Protein AF-A0A7V9I7J1-F1 (afdb_monomer)

Mean predicted aligned error: 5.91 Å

Foldseek 3Di:
DDDDQDALQAAPHADAEEFEAADPVCVVDDGRVRSRVVVVVVCVSSHHHYDPPRYFYYHDYPPDPPGVRVVVD

Secondary structure (DSSP, 8-state):
--------TTTT-EEEEEEEPPPTT-TTSPPHHHHHHHHHHHHHHHT-EEEEEEEEEE-S-TT----HHHHH-

Solvent-accessible surface area (backbone atoms only — not comparable to full-atom values): 4461 Å² total; per-residue (Å²): 132,82,80,84,77,73,73,58,79,25,61,96,40,75,44,72,46,75,31,52,36,57,48,86,92,42,76,88,54,70,48,30,68,59,47,46,51,51,51,51,54,52,33,52,66,26,38,31,43,71,55,93,88,33,70,32,56,33,76,56,54,91,89,52,84,75,40,68,24,71,71,73,105

pLDDT: mean 87.22, std 10.62, range [52.41, 97.5]

Structure (mmCIF, N/CA/C/O backbone):
data_AF-A0A7V9I7J1-F1
#
_entry.id   AF-A0A7V9I7J1-F1
#
loop_
_atom_site.group_PDB
_atom_site.id
_atom_site.type_symbol
_atom_site.label_atom_id
_atom_site.label_alt_id
_atom_site.label_comp_id
_atom_site.label_asym_id
_atom_site.label_entity_id
_atom_site.label_seq_id
_atom_site.pdbx_PDB_ins_code
_atom_site.Cartn_x
_atom_site.Cartn_y
_atom_site.Cartn_z
_atom_site.occupancy
_atom_site.B_iso_or_equiv
_atom_site.auth_seq_id
_atom_site.auth_comp_id
_atom_site.auth_asym_id
_atom_site.auth_atom_id
_atom_site.pdbx_PDB_model_num
ATOM 1 N N . MET A 1 1 ? 14.657 10.457 27.528 1.00 60.00 1 MET A N 1
ATOM 2 C CA . MET A 1 1 ? 13.880 10.905 26.357 1.00 60.00 1 MET A CA 1
ATOM 3 C C . MET A 1 1 ? 12.760 9.892 26.209 1.00 60.00 1 MET A C 1
ATOM 5 O O . MET A 1 1 ? 13.063 8.739 25.930 1.00 60.00 1 MET A O 1
ATOM 9 N N . GLU A 1 2 ? 11.525 10.239 26.573 1.00 52.41 2 GLU A N 1
ATOM 10 C CA . GLU A 1 2 ? 10.408 9.304 26.391 1.00 52.41 2 GLU A CA 1
ATOM 11 C C . GLU A 1 2 ? 10.083 9.188 24.894 1.00 52.41 2 GLU A C 1
ATOM 13 O O . GLU A 1 2 ? 10.131 10.201 24.191 1.00 52.41 2 GLU A O 1
ATOM 18 N N . PRO A 1 3 ? 9.796 7.982 24.378 1.00 66.94 3 PRO A N 1
ATOM 19 C CA . PRO A 1 3 ? 9.433 7.817 22.979 1.00 66.94 3 PRO A CA 1
ATOM 20 C C . PRO A 1 3 ? 8.093 8.509 22.705 1.00 66.94 3 PRO A C 1
ATOM 22 O O . PRO A 1 3 ? 7.117 8.309 23.432 1.00 66.94 3 PRO A O 1
ATOM 25 N N . VAL A 1 4 ? 8.039 9.310 21.637 1.00 76.25 4 VAL A N 1
ATOM 26 C CA . VAL A 1 4 ? 6.789 9.891 21.133 1.00 76.25 4 VAL A CA 1
ATOM 27 C C . VAL A 1 4 ? 5.860 8.739 20.757 1.00 76.25 4 VAL A C 1
ATOM 29 O O . VAL A 1 4 ? 6.152 7.971 19.843 1.00 76.25 4 VAL A O 1
ATOM 32 N N . ARG A 1 5 ? 4.745 8.589 21.479 1.00 72.44 5 ARG A N 1
ATOM 33 C CA . ARG A 1 5 ? 3.730 7.588 21.140 1.00 72.44 5 ARG A CA 1
ATOM 34 C C . ARG A 1 5 ? 2.915 8.093 19.958 1.00 72.44 5 ARG A C 1
ATOM 36 O O . ARG A 1 5 ? 2.204 9.087 20.077 1.00 72.44 5 ARG A O 1
ATOM 43 N N . VAL A 1 6 ? 3.013 7.396 18.832 1.00 77.62 6 VAL A N 1
ATOM 44 C CA . VAL A 1 6 ? 2.180 7.654 17.656 1.00 77.62 6 VAL A CA 1
ATOM 45 C C . VAL A 1 6 ? 0.722 7.300 17.998 1.00 77.62 6 VAL A C 1
ATOM 47 O O . VAL A 1 6 ? 0.469 6.198 18.495 1.00 77.62 6 VAL A O 1
ATOM 50 N N . PRO A 1 7 ? -0.252 8.206 17.789 1.00 88.25 7 PRO A N 1
ATOM 51 C CA . PRO A 1 7 ? -1.664 7.893 17.984 1.00 88.25 7 PRO A CA 1
ATOM 52 C C . PRO A 1 7 ? -2.122 6.743 17.075 1.00 88.25 7 PRO A C 1
ATOM 54 O O . PRO A 1 7 ? -1.844 6.735 15.877 1.00 88.25 7 PRO A O 1
ATOM 57 N N . ARG A 1 8 ? -2.870 5.784 17.634 1.00 93.69 8 ARG A N 1
ATOM 58 C CA . ARG A 1 8 ? -3.391 4.618 16.899 1.00 93.69 8 ARG A CA 1
ATOM 59 C C . ARG A 1 8 ? -4.698 4.949 16.177 1.00 93.69 8 ARG A C 1
ATOM 61 O O . ARG A 1 8 ? -5.779 4.579 16.626 1.00 93.69 8 ARG A O 1
ATOM 68 N N . VAL A 1 9 ? -4.592 5.689 15.080 1.00 95.81 9 VAL A N 1
ATOM 69 C CA . VAL A 1 9 ? -5.745 6.201 14.315 1.00 95.81 9 VAL A CA 1
ATOM 70 C C . VAL A 1 9 ? -6.478 5.141 13.484 1.00 95.81 9 VAL A C 1
ATOM 72 O O . VAL A 1 9 ? -7.580 5.397 13.013 1.00 95.81 9 VAL A O 1
ATOM 75 N N . GLY A 1 10 ? -5.891 3.957 13.299 1.00 95.31 10 GLY A N 1
ATOM 76 C CA . GLY A 1 10 ? -6.448 2.885 12.471 1.00 95.31 10 GLY A CA 1
ATOM 77 C C . GLY A 1 10 ? -7.338 1.884 13.203 1.00 95.31 10 GLY A C 1
ATOM 78 O O . GLY A 1 10 ? -7.875 0.979 12.570 1.00 95.31 10 GLY A O 1
AT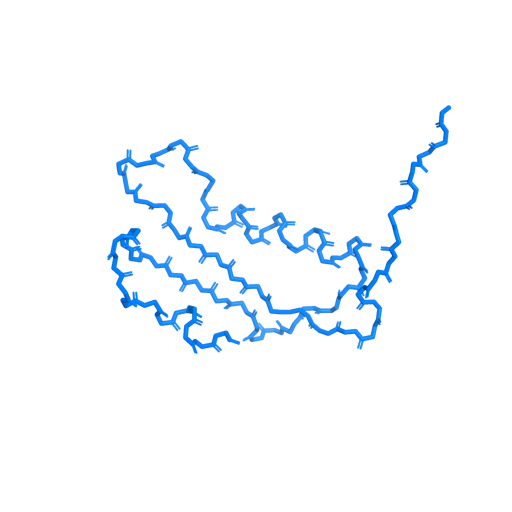OM 79 N N . VAL A 1 11 ? -7.505 2.013 14.523 1.00 96.81 11 VAL A N 1
ATOM 80 C CA . VAL A 1 11 ? -8.276 1.050 15.325 1.00 96.81 11 VAL A CA 1
ATOM 81 C C . VAL A 1 11 ? -9.727 0.982 14.842 1.00 96.81 11 VAL A C 1
ATOM 83 O O . VAL A 1 11 ? -10.414 1.995 14.783 1.00 96.81 11 VAL A O 1
ATOM 86 N N . GLY A 1 12 ? -10.195 -0.229 14.525 1.00 95.69 12 GLY A N 1
ATOM 87 C CA . GLY A 1 12 ? -11.543 -0.469 13.995 1.00 95.69 12 GLY A CA 1
ATOM 88 C C . GLY A 1 12 ? -11.681 -0.248 12.485 1.00 95.69 12 GLY A C 1
ATOM 89 O O . GLY A 1 12 ? -12.774 -0.416 11.948 1.00 95.69 12 GLY A O 1
ATOM 90 N N . HIS A 1 13 ? -10.589 0.086 11.791 1.00 95.94 13 HIS A N 1
ATOM 91 C CA . HIS A 1 13 ? -10.569 0.311 10.350 1.00 95.94 13 HIS A CA 1
ATOM 92 C C . HIS A 1 13 ? -9.726 -0.741 9.621 1.00 95.94 13 HIS A C 1
ATOM 94 O O . HIS A 1 13 ? -8.742 -1.271 10.145 1.00 95.94 13 HIS A O 1
ATOM 100 N N . THR A 1 14 ? -10.112 -1.017 8.374 1.00 95.12 14 THR A N 1
ATOM 101 C CA . THR A 1 14 ? -9.338 -1.860 7.456 1.00 95.12 14 THR A CA 1
ATOM 102 C C . THR A 1 14 ? -8.560 -0.970 6.493 1.00 95.12 14 THR A C 1
ATOM 104 O O . THR A 1 14 ? -9.100 0.021 6.005 1.00 95.12 14 THR A O 1
ATOM 107 N N . ALA A 1 15 ? -7.305 -1.314 6.222 1.00 95.12 15 ALA A N 1
ATOM 108 C CA . ALA A 1 15 ? -6.483 -0.684 5.203 1.00 95.12 15 ALA A CA 1
ATOM 109 C C . ALA A 1 15 ? -6.347 -1.601 3.981 1.00 95.12 15 ALA A C 1
ATOM 111 O O . ALA A 1 15 ? -6.207 -2.823 4.094 1.00 95.12 15 ALA A O 1
ATOM 112 N N . ALA A 1 16 ? -6.348 -0.982 2.807 1.00 96.38 16 ALA A N 1
ATOM 113 C CA . ALA A 1 16 ? -5.883 -1.596 1.579 1.00 96.38 16 ALA A CA 1
ATOM 114 C C . ALA A 1 16 ? -4.481 -1.073 1.264 1.00 96.38 16 ALA A C 1
ATOM 116 O O . ALA A 1 16 ? -4.170 0.096 1.507 1.00 96.38 16 ALA A O 1
ATOM 117 N N . LEU A 1 17 ? -3.620 -1.959 0.776 1.00 96.38 17 LEU A N 1
ATOM 118 C CA . LEU A 1 17 ? -2.250 -1.643 0.417 1.00 96.38 17 LEU A CA 1
ATOM 119 C C . LEU A 1 17 ? -2.105 -1.617 -1.093 1.00 96.38 17 LEU A C 1
ATOM 121 O O . LEU A 1 17 ? -2.606 -2.489 -1.795 1.00 96.38 17 LEU A O 1
ATOM 125 N N . TYR A 1 18 ? -1.346 -0.647 -1.577 1.00 95.19 18 TYR A N 1
ATOM 126 C CA . TYR A 1 18 ? -0.986 -0.554 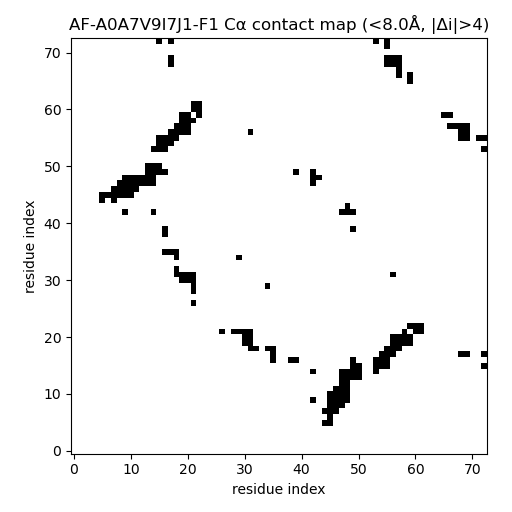-2.976 1.00 95.19 18 TYR A CA 1
ATOM 127 C C . TYR A 1 18 ? 0.499 -0.240 -3.101 1.00 95.19 18 TYR A C 1
ATOM 129 O O . TYR A 1 18 ? 1.014 0.633 -2.401 1.00 95.19 18 TYR A O 1
ATOM 137 N N . ALA A 1 19 ? 1.177 -0.938 -4.005 1.00 93.75 19 ALA A N 1
ATOM 138 C CA . ALA A 1 19 ? 2.558 -0.644 -4.356 1.00 93.75 19 ALA A CA 1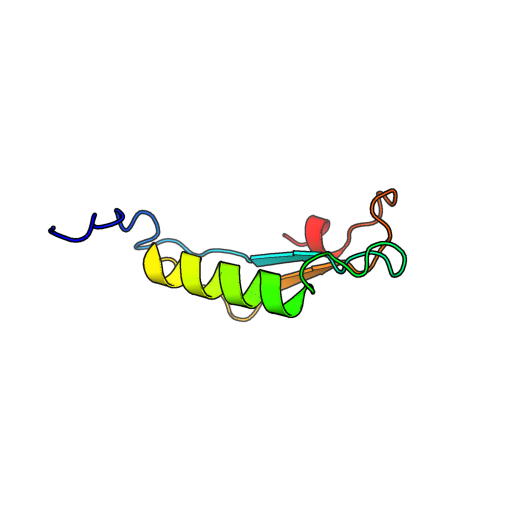
ATOM 139 C C . ALA A 1 19 ? 2.758 -0.663 -5.863 1.00 93.75 19 ALA A C 1
ATOM 141 O O . ALA A 1 19 ? 2.024 -1.299 -6.618 1.00 93.75 19 ALA A O 1
ATOM 142 N N . ARG A 1 20 ? 3.804 0.021 -6.311 1.00 90.94 20 ARG A N 1
ATOM 143 C CA . ARG A 1 20 ? 4.136 0.079 -7.729 1.00 90.94 20 ARG A CA 1
ATOM 144 C C . ARG A 1 20 ? 5.574 -0.332 -7.949 1.00 90.94 20 ARG A C 1
ATOM 146 O O . ARG A 1 20 ? 6.484 0.217 -7.329 1.00 90.94 20 ARG A O 1
ATOM 153 N N . THR A 1 21 ? 5.769 -1.267 -8.868 1.00 89.50 21 THR A N 1
ATOM 154 C CA . THR A 1 21 ? 7.100 -1.702 -9.283 1.00 89.50 21 THR A CA 1
ATOM 155 C C . THR A 1 21 ? 7.803 -0.539 -9.981 1.00 89.50 21 THR A C 1
ATOM 157 O O . THR A 1 21 ? 7.221 0.052 -10.897 1.00 89.50 21 THR A O 1
ATOM 160 N N . PRO A 1 22 ? 9.021 -0.173 -9.551 1.00 85.50 22 PRO A N 1
ATOM 161 C CA . PRO A 1 22 ? 9.824 0.821 -10.247 1.00 85.50 22 PRO A CA 1
ATOM 162 C C . PRO A 1 22 ? 10.128 0.414 -11.690 1.00 85.50 22 PRO A C 1
ATOM 164 O O . PRO A 1 22 ? 10.167 -0.770 -12.025 1.00 85.50 22 PRO A O 1
ATOM 167 N N . GLU A 1 23 ? 10.390 1.401 -12.544 1.00 84.25 23 GLU A N 1
ATOM 168 C CA . GLU A 1 23 ? 10.916 1.124 -13.879 1.00 84.25 23 GLU A CA 1
ATOM 169 C C . GLU A 1 23 ? 12.345 0.560 -13.793 1.00 84.25 23 GLU A C 1
ATOM 171 O O . GLU A 1 23 ? 13.098 0.957 -12.904 1.00 84.25 23 GLU A O 1
ATOM 176 N N . PRO A 1 24 ? 12.776 -0.298 -14.739 1.00 75.69 24 PRO A N 1
ATOM 177 C CA . PRO A 1 24 ? 14.145 -0.827 -14.759 1.00 75.69 24 PRO A CA 1
ATOM 178 C C . PRO A 1 24 ? 15.234 0.254 -14.843 1.00 75.69 24 PRO A C 1
ATOM 180 O O . PRO A 1 24 ? 16.349 0.058 -14.366 1.00 75.69 24 PRO A O 1
ATOM 183 N N . SER A 1 25 ? 14.914 1.404 -15.444 1.00 79.12 25 SER A N 1
ATOM 184 C CA . SER A 1 25 ? 15.775 2.591 -15.497 1.00 79.12 25 SER A CA 1
ATOM 185 C C . SER A 1 25 ? 15.990 3.232 -14.119 1.00 79.12 25 SER A C 1
ATOM 187 O O . SER A 1 25 ? 16.982 3.930 -13.919 1.00 79.12 25 SER A O 1
ATOM 189 N N . ASP A 1 26 ? 15.105 2.960 -13.158 1.00 75.69 26 ASP A N 1
ATOM 190 C CA . ASP A 1 26 ? 15.008 3.612 -11.851 1.00 75.69 26 ASP A CA 1
ATOM 191 C C . ASP A 1 26 ? 15.394 2.642 -10.711 1.00 75.69 26 ASP A C 1
ATOM 193 O O . ASP A 1 26 ? 14.708 2.495 -9.699 1.00 75.69 26 ASP A O 1
ATOM 197 N N . HIS A 1 27 ? 16.526 1.954 -10.897 1.00 70.12 27 HIS A N 1
ATOM 198 C CA . HIS A 1 27 ? 17.078 0.905 -10.024 1.00 70.12 27 HIS A CA 1
ATOM 199 C C . HIS A 1 27 ? 17.388 1.338 -8.578 1.00 70.12 27 HIS A C 1
ATOM 201 O O . HIS A 1 27 ? 17.656 0.489 -7.734 1.00 70.12 27 HIS A O 1
ATOM 207 N N . LEU A 1 28 ? 17.370 2.642 -8.286 1.00 81.44 28 LEU A N 1
ATOM 208 C CA . LEU A 1 28 ? 17.567 3.182 -6.936 1.00 81.44 28 LEU A CA 1
ATOM 209 C C . LEU A 1 28 ? 16.264 3.288 -6.132 1.00 81.44 28 LEU A C 1
ATOM 211 O O . LEU A 1 28 ? 16.307 3.614 -4.945 1.00 81.44 28 LEU A O 1
ATOM 215 N N . ARG A 1 29 ? 15.100 3.051 -6.748 1.00 86.56 29 ARG A N 1
ATOM 216 C CA . ARG A 1 29 ? 13.823 3.084 -6.029 1.00 86.56 29 ARG A CA 1
ATOM 217 C C . ARG A 1 29 ? 13.549 1.787 -5.287 1.00 86.56 29 ARG A C 1
ATOM 219 O O . ARG A 1 29 ? 13.881 0.700 -5.745 1.00 86.56 29 ARG A O 1
ATOM 226 N N . THR A 1 30 ? 12.835 1.930 -4.174 1.00 90.19 30 THR A N 1
ATOM 227 C CA . THR A 1 30 ? 12.357 0.829 -3.339 1.00 90.19 30 THR A CA 1
ATOM 228 C C . THR A 1 30 ? 11.525 -0.161 -4.166 1.00 90.19 30 THR A C 1
ATOM 230 O O . THR A 1 30 ? 10.529 0.251 -4.772 1.00 90.19 30 THR A O 1
ATOM 233 N N . PRO A 1 31 ? 11.880 -1.455 -4.195 1.00 91.44 31 PRO A N 1
ATOM 234 C CA . PRO A 1 31 ? 11.070 -2.500 -4.812 1.00 91.44 31 PRO A CA 1
ATOM 235 C C . PRO A 1 31 ? 9.644 -2.545 -4.250 1.00 91.44 31 PRO A C 1
ATOM 237 O O . PRO A 1 31 ? 9.409 -2.201 -3.092 1.00 91.44 31 PRO A O 1
ATOM 240 N N . ALA A 1 32 ? 8.675 -2.998 -5.051 1.00 91.75 32 ALA A N 1
ATOM 241 C CA . ALA A 1 32 ? 7.270 -3.047 -4.628 1.00 91.75 32 ALA A CA 1
ATOM 242 C C . ALA A 1 32 ? 7.059 -3.894 -3.358 1.00 91.75 32 ALA A C 1
ATOM 244 O O . ALA A 1 32 ? 6.264 -3.528 -2.499 1.00 91.75 32 ALA A O 1
ATOM 245 N N . GLU A 1 33 ? 7.795 -4.994 -3.208 1.00 92.88 33 GLU A N 1
ATOM 246 C CA . GLU A 1 33 ? 7.732 -5.845 -2.016 1.00 92.88 33 GLU A CA 1
ATOM 247 C C . GLU A 1 33 ? 8.163 -5.100 -0.744 1.00 92.88 33 GLU A C 1
ATOM 249 O O . GLU A 1 33 ? 7.469 -5.150 0.271 1.00 92.88 33 GLU A O 1
ATOM 254 N N . GLU A 1 34 ? 9.259 -4.344 -0.817 1.00 95.06 34 GLU A N 1
ATOM 255 C CA . GLU A 1 34 ? 9.758 -3.537 0.298 1.00 95.06 34 GLU A CA 1
ATOM 256 C C . GLU A 1 34 ? 8.808 -2.379 0.636 1.00 95.06 34 GLU A C 1
ATOM 258 O O . GLU A 1 34 ? 8.580 -2.095 1.813 1.00 95.06 34 GLU A O 1
ATOM 263 N N . GLN A 1 35 ? 8.185 -1.758 -0.376 1.00 95.31 35 GLN A N 1
ATOM 264 C CA . GLN A 1 35 ? 7.122 -0.766 -0.164 1.00 95.31 35 GLN A CA 1
ATOM 265 C C . GLN A 1 35 ? 5.961 -1.380 0.631 1.00 95.31 35 GLN A C 1
ATOM 267 O O . GLN A 1 35 ? 5.536 -0.821 1.642 1.00 95.31 35 GLN A O 1
ATOM 272 N N . LEU A 1 36 ? 5.473 -2.554 0.212 1.00 96.06 36 LEU A N 1
ATOM 273 C CA . LEU A 1 36 ? 4.377 -3.244 0.895 1.00 96.06 36 LEU A CA 1
ATOM 274 C C . LEU A 1 36 ? 4.761 -3.649 2.319 1.00 96.06 36 LEU A C 1
ATOM 276 O O . LEU A 1 36 ? 3.942 -3.504 3.224 1.00 96.06 36 LEU A O 1
ATOM 280 N N . ALA A 1 37 ? 5.984 -4.134 2.541 1.00 96.31 37 ALA A N 1
ATOM 281 C CA . ALA A 1 37 ? 6.470 -4.472 3.877 1.00 96.31 37 ALA A CA 1
ATOM 282 C C . ALA A 1 37 ? 6.473 -3.245 4.806 1.00 96.31 37 ALA A C 1
ATOM 284 O O . ALA A 1 37 ? 5.958 -3.322 5.924 1.00 96.31 37 ALA A O 1
ATOM 285 N N . ALA A 1 38 ? 6.962 -2.098 4.322 1.00 96.19 38 ALA A N 1
ATOM 286 C CA . ALA A 1 38 ? 6.937 -0.843 5.069 1.00 96.19 38 ALA A CA 1
ATOM 287 C C . ALA A 1 38 ? 5.501 -0.379 5.369 1.00 96.19 38 ALA A C 1
ATOM 289 O O . ALA A 1 38 ? 5.189 -0.019 6.507 1.00 96.19 38 ALA A O 1
ATOM 290 N N . CYS A 1 39 ? 4.597 -0.450 4.386 1.00 96.38 39 CYS A N 1
ATOM 291 C CA . CYS A 1 39 ? 3.189 -0.113 4.587 1.00 96.38 39 CYS A CA 1
ATOM 292 C C . CYS A 1 39 ? 2.496 -1.046 5.590 1.00 96.38 39 CYS A C 1
ATOM 294 O O . CYS A 1 39 ? 1.710 -0.568 6.405 1.00 96.38 39 CYS A O 1
ATOM 296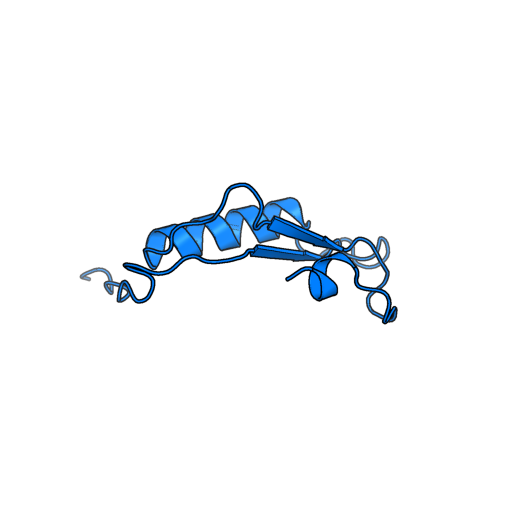 N N . ARG A 1 40 ? 2.799 -2.353 5.578 1.00 96.12 40 ARG A N 1
ATOM 297 C CA . ARG A 1 40 ? 2.282 -3.307 6.578 1.00 96.12 40 ARG A CA 1
ATOM 298 C C . ARG A 1 40 ? 2.756 -2.957 7.985 1.00 96.12 40 ARG A C 1
ATOM 300 O O . ARG A 1 40 ? 1.940 -2.949 8.903 1.00 96.12 40 ARG A O 1
ATOM 307 N N . GLY A 1 41 ? 4.042 -2.638 8.140 1.00 95.19 41 GLY A N 1
ATOM 308 C CA . GLY A 1 41 ? 4.608 -2.196 9.416 1.00 95.19 41 GLY A CA 1
ATOM 309 C C . GLY A 1 41 ? 3.898 -0.950 9.945 1.00 95.19 41 GLY A C 1
ATOM 310 O O . GLY A 1 41 ? 3.375 -0.961 11.059 1.00 95.19 41 GLY A O 1
ATOM 311 N N . LEU A 1 42 ? 3.767 0.079 9.104 1.00 95.56 42 LEU A N 1
ATOM 312 C CA . LEU A 1 42 ? 3.082 1.318 9.471 1.00 95.56 42 LEU A CA 1
ATOM 313 C C . LEU A 1 42 ? 1.599 1.091 9.803 1.00 95.56 42 LEU A C 1
ATOM 315 O O . LEU A 1 42 ? 1.094 1.618 10.792 1.00 95.56 42 LEU A O 1
ATOM 319 N N . ALA A 1 43 ? 0.887 0.290 9.009 1.00 95.56 43 ALA A N 1
ATOM 320 C CA . ALA A 1 43 ? -0.511 -0.038 9.266 1.00 95.56 43 ALA A CA 1
ATOM 321 C C . ALA A 1 43 ? -0.690 -0.722 10.633 1.00 95.56 43 ALA A C 1
ATOM 323 O O . ALA A 1 43 ? -1.598 -0.356 11.383 1.00 95.56 43 ALA A O 1
ATOM 324 N N . ALA A 1 44 ? 0.206 -1.649 10.988 1.00 94.69 44 ALA A N 1
ATOM 325 C CA . ALA A 1 44 ? 0.202 -2.312 12.288 1.00 94.69 44 ALA A CA 1
ATOM 326 C C . ALA A 1 44 ? 0.472 -1.328 13.442 1.00 94.69 44 ALA A C 1
ATOM 328 O O . ALA A 1 44 ? -0.258 -1.341 14.438 1.00 94.69 44 ALA A O 1
ATOM 329 N N . GLU A 1 45 ? 1.459 -0.436 13.294 1.00 95.38 45 GLU A N 1
ATOM 330 C CA . GLU A 1 45 ? 1.762 0.616 14.278 1.00 95.38 45 GLU A CA 1
ATOM 331 C C . GLU A 1 45 ? 0.565 1.551 14.506 1.00 95.38 45 GLU A C 1
ATOM 333 O O . GLU A 1 45 ? 0.207 1.854 15.648 1.00 95.38 45 GLU A O 1
ATOM 338 N N . LEU A 1 46 ? -0.111 1.949 13.426 1.00 96.19 46 LEU A N 1
ATOM 339 C CA . LEU A 1 46 ? -1.297 2.807 13.476 1.00 96.19 46 LEU A CA 1
ATOM 340 C C . LEU A 1 46 ? -2.564 2.060 13.927 1.00 96.19 46 LEU A C 1
ATOM 342 O O . LEU A 1 46 ? -3.547 2.700 14.302 1.00 96.19 46 LEU A O 1
ATOM 346 N N . GLY A 1 47 ? -2.543 0.726 13.959 1.00 96.38 47 GLY A N 1
ATOM 347 C CA . GLY A 1 47 ? -3.637 -0.118 14.441 1.00 96.38 47 GLY A CA 1
ATOM 348 C C . GLY A 1 47 ? -4.691 -0.499 13.400 1.00 96.38 47 GLY A C 1
ATOM 349 O O . GLY A 1 47 ? -5.779 -0.909 13.800 1.00 96.38 47 GLY A O 1
ATOM 350 N N . TYR A 1 48 ? -4.385 -0.380 12.109 1.00 97.50 48 TYR A N 1
ATOM 351 C CA . TYR A 1 48 ? -5.240 -0.888 11.036 1.00 97.50 48 TYR A CA 1
ATOM 352 C C . TYR A 1 48 ? -5.198 -2.416 10.963 1.00 97.50 48 TYR A C 1
ATOM 354 O O . TYR A 1 48 ? -4.179 -3.046 11.251 1.00 97.50 48 TYR A O 1
ATOM 362 N N . THR A 1 49 ? -6.297 -3.007 10.501 1.00 96.50 49 THR A N 1
ATOM 363 C CA . THR A 1 49 ? -6.315 -4.394 10.008 1.00 96.50 49 THR A CA 1
ATOM 364 C C . THR A 1 49 ? -6.099 -4.383 8.497 1.00 96.50 49 THR A C 1
ATOM 366 O O . THR A 1 49 ? -6.581 -3.480 7.823 1.00 96.50 49 THR A O 1
ATOM 369 N N . ILE A 1 50 ? -5.381 -5.354 7.941 1.00 93.88 50 ILE A N 1
ATOM 370 C CA . ILE A 1 50 ? -5.210 -5.493 6.486 1.00 93.88 50 ILE A CA 1
ATOM 371 C C . ILE A 1 50 ? -6.005 -6.721 6.055 1.00 93.88 50 ILE A C 1
ATOM 373 O O . ILE A 1 50 ? -5.862 -7.776 6.669 1.00 93.88 50 ILE A O 1
ATOM 377 N N . GLY A 1 51 ? -6.862 -6.571 5.046 1.00 87.38 51 GLY A N 1
ATOM 378 C CA . GLY A 1 51 ? -7.616 -7.689 4.483 1.00 87.38 51 GLY A CA 1
ATOM 379 C C . GLY A 1 51 ? -6.718 -8.614 3.660 1.00 87.38 51 GLY A C 1
ATOM 380 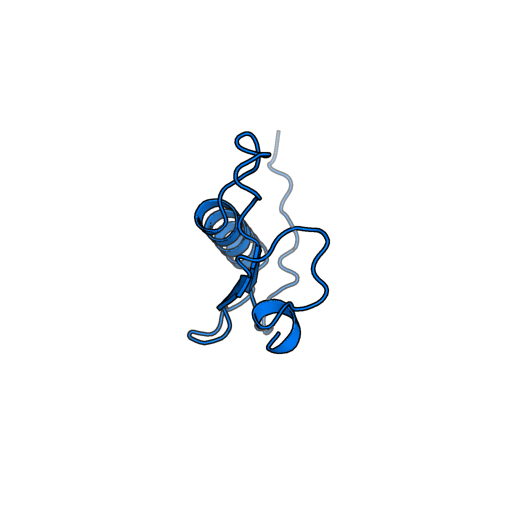O O . GLY A 1 51 ? -5.742 -8.168 3.059 1.00 87.38 51 GLY A O 1
ATOM 381 N N . GLU A 1 52 ? -7.051 -9.905 3.617 1.00 78.25 52 GLU A N 1
ATOM 382 C CA . GLU A 1 52 ? -6.272 -10.908 2.870 1.00 78.25 52 GLU A CA 1
ATOM 383 C C . GLU A 1 52 ? -6.221 -10.589 1.362 1.00 78.25 52 GLU A C 1
ATOM 385 O O . GLU A 1 52 ? -5.166 -10.715 0.745 1.00 78.25 52 GLU A O 1
ATOM 390 N N . ASP A 1 53 ? -7.308 -10.034 0.816 1.00 85.50 53 ASP A N 1
ATOM 391 C CA . ASP A 1 53 ? -7.451 -9.683 -0.605 1.00 85.50 53 ASP A CA 1
ATOM 392 C C . ASP A 1 53 ? -7.321 -8.172 -0.892 1.00 85.50 53 ASP A C 1
ATOM 394 O O . ASP A 1 53 ? -7.752 -7.695 -1.940 1.00 85.50 53 ASP A O 1
ATOM 398 N N . THR A 1 54 ? -6.748 -7.380 0.026 1.00 91.50 54 THR A N 1
ATOM 399 C CA . THR A 1 54 ? -6.655 -5.909 -0.126 1.00 91.50 54 THR A CA 1
ATOM 400 C C . THR A 1 54 ? -5.248 -5.414 -0.454 1.00 91.50 54 THR A C 1
ATOM 402 O O . THR A 1 54 ? -4.894 -4.280 -0.130 1.00 91.50 54 THR A O 1
ATOM 405 N N . THR A 1 55 ? -4.419 -6.255 -1.079 1.00 94.06 55 THR A N 1
ATOM 406 C CA . THR A 1 55 ? -3.086 -5.869 -1.564 1.00 94.06 55 THR A CA 1
ATOM 407 C C . THR A 1 55 ? -3.063 -5.810 -3.086 1.00 94.06 55 THR A C 1
ATOM 409 O O . THR A 1 55 ? -3.269 -6.819 -3.755 1.00 94.06 55 THR A O 1
ATOM 412 N N . PHE A 1 56 ? -2.731 -4.643 -3.629 1.00 94.38 56 PHE A N 1
ATOM 413 C CA . PHE A 1 56 ? -2.729 -4.375 -5.062 1.00 94.38 56 PHE A CA 1
ATOM 414 C C . PHE A 1 56 ? -1.343 -3.945 -5.535 1.00 94.38 56 PHE A C 1
ATOM 416 O O . PHE A 1 56 ? -0.604 -3.263 -4.819 1.00 94.38 56 PHE A O 1
ATOM 423 N N . THR A 1 57 ? -0.978 -4.327 -6.756 1.00 93.06 57 THR A N 1
ATOM 424 C CA . THR A 1 57 ? 0.289 -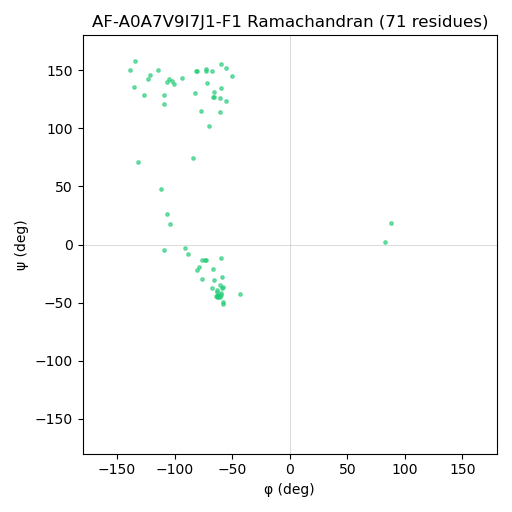3.913 -7.358 1.00 93.06 57 THR A CA 1
ATOM 425 C C . THR A 1 57 ? 0.137 -3.542 -8.822 1.00 93.06 57 THR A C 1
ATOM 427 O O . THR A 1 57 ? -0.699 -4.093 -9.532 1.00 93.06 57 THR A O 1
ATOM 430 N N . ASP A 1 58 ? 0.978 -2.616 -9.277 1.00 92.62 58 ASP A N 1
ATOM 431 C CA . ASP A 1 58 ? 1.159 -2.317 -10.697 1.00 92.62 58 ASP A CA 1
ATOM 432 C C . ASP A 1 58 ? 2.628 -2.486 -11.102 1.00 92.62 58 ASP A C 1
ATOM 434 O O . ASP A 1 58 ? 3.549 -2.137 -10.356 1.00 92.62 58 ASP A O 1
ATOM 438 N N . THR A 1 59 ? 2.857 -3.004 -12.309 1.00 85.06 59 THR A N 1
ATOM 439 C CA . THR A 1 59 ? 4.198 -3.204 -12.893 1.00 85.06 59 THR A CA 1
ATOM 440 C C . THR A 1 59 ? 4.506 -2.240 -14.040 1.00 85.06 59 THR A C 1
ATOM 442 O O . THR A 1 59 ? 5.614 -2.231 -14.571 1.00 85.06 59 THR A O 1
ATOM 445 N N . SER A 1 60 ? 3.533 -1.420 -14.444 1.00 73.38 60 SER A N 1
ATOM 446 C CA . SER A 1 60 ? 3.631 -0.591 -15.645 1.00 73.38 60 SER A CA 1
ATOM 447 C C . SER A 1 60 ? 4.440 0.702 -15.432 1.00 73.38 60 SER A C 1
ATOM 449 O O . SER A 1 60 ? 4.363 1.298 -14.346 1.00 73.38 60 SER A O 1
ATOM 451 N N . PRO A 1 61 ? 5.128 1.200 -16.487 1.00 67.62 61 PRO A N 1
ATOM 452 C CA . PRO A 1 61 ? 5.913 2.438 -16.462 1.00 67.62 61 PRO A CA 1
ATOM 453 C C . PRO A 1 61 ? 5.142 3.620 -15.886 1.00 67.62 61 PRO A C 1
ATOM 455 O O . PRO A 1 61 ? 3.936 3.733 -16.128 1.00 67.62 61 PRO A O 1
ATOM 458 N N . ALA A 1 62 ? 5.825 4.519 -15.171 1.00 65.00 62 ALA A N 1
ATOM 459 C CA . ALA A 1 62 ? 5.298 5.695 -14.474 1.00 65.00 62 ALA A CA 1
ATOM 460 C C . ALA A 1 62 ? 4.256 6.467 -15.301 1.00 65.00 62 ALA A C 1
ATOM 462 O O . ALA A 1 62 ? 3.189 6.823 -14.781 1.00 65.00 62 ALA A O 1
ATOM 463 N N . SER A 1 63 ? 4.567 6.624 -16.589 1.00 64.50 63 SER A N 1
ATOM 464 C CA . SER A 1 63 ? 3.827 7.341 -17.633 1.00 64.50 63 S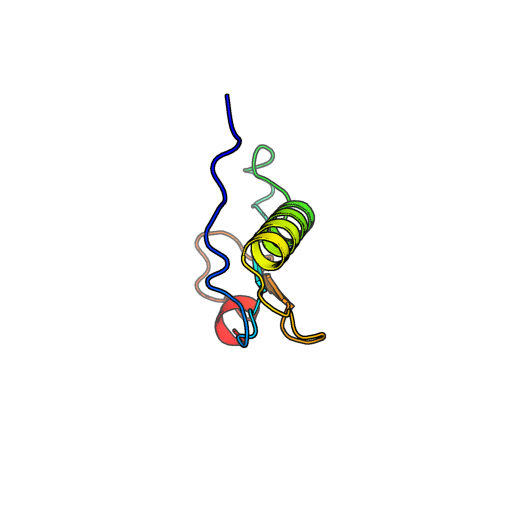ER A CA 1
ATOM 465 C C . SER A 1 63 ? 2.545 6.660 -18.121 1.00 64.50 63 SER A C 1
ATOM 467 O O . SER A 1 63 ? 1.736 7.294 -18.794 1.00 64.50 63 SER A O 1
ATOM 469 N N . THR A 1 64 ? 2.331 5.388 -17.789 1.00 71.12 64 THR A N 1
ATOM 470 C CA . THR A 1 64 ? 1.154 4.637 -18.226 1.00 71.12 64 THR A CA 1
ATOM 471 C C . THR A 1 64 ? -0.047 4.928 -17.319 1.00 71.12 64 THR A C 1
ATOM 473 O O . THR A 1 64 ? 0.046 4.872 -16.086 1.00 71.12 64 THR A O 1
ATOM 476 N N . LEU A 1 65 ? -1.184 5.250 -17.948 1.00 69.12 65 LEU A N 1
ATOM 477 C CA . LEU A 1 65 ? -2.486 5.412 -17.286 1.00 69.12 65 LEU A CA 1
ATOM 478 C C . LEU A 1 65 ? -3.162 4.067 -16.975 1.00 69.12 65 LEU A C 1
ATOM 480 O O . LEU A 1 65 ? -4.031 4.016 -16.113 1.00 69.12 65 LEU A O 1
ATOM 484 N N . ALA A 1 66 ? -2.756 2.978 -17.639 1.00 76.94 66 ALA A N 1
ATOM 485 C CA . ALA A 1 66 ? -3.202 1.629 -17.303 1.00 76.94 66 ALA A CA 1
ATOM 486 C C . ALA A 1 66 ? -2.591 1.203 -15.960 1.00 76.94 66 ALA A C 1
ATOM 488 O O . ALA A 1 66 ? -1.408 0.875 -15.873 1.00 76.94 66 ALA A O 1
ATOM 489 N N . ARG A 1 67 ? -3.412 1.276 -14.913 1.00 85.81 67 ARG A N 1
ATOM 490 C CA . ARG A 1 67 ? -3.059 0.961 -13.526 1.00 85.81 67 ARG A CA 1
ATOM 491 C C . ARG A 1 67 ? -4.134 0.047 -12.938 1.00 85.81 67 ARG A C 1
ATOM 493 O O . ARG A 1 67 ? -5.002 0.526 -12.205 1.00 85.81 67 ARG A O 1
ATOM 500 N N . PRO A 1 68 ? -4.197 -1.225 -13.373 1.00 88.88 68 PRO A N 1
ATOM 501 C CA . PRO A 1 68 ? -5.234 -2.151 -12.927 1.00 88.88 68 PRO A CA 1
ATOM 502 C C . PRO A 1 68 ? -5.223 -2.353 -11.410 1.00 88.88 68 PRO A C 1
ATOM 504 O O . PRO A 1 68 ? -6.297 -2.405 -10.817 1.00 88.88 68 PRO A O 1
ATOM 507 N N . GLY A 1 69 ? -4.046 -2.385 -10.776 1.00 90.62 69 GLY A N 1
ATOM 508 C CA . GLY A 1 69 ? -3.930 -2.461 -9.321 1.00 90.62 69 GLY A CA 1
ATOM 509 C C . GLY A 1 69 ? -4.516 -1.227 -8.638 1.00 90.62 69 GLY A C 1
ATOM 510 O O . GLY A 1 69 ? -5.310 -1.362 -7.714 1.00 90.62 69 GLY A O 1
ATOM 511 N N . LEU A 1 70 ? -4.204 -0.026 -9.137 1.00 90.69 70 LEU A N 1
ATOM 512 C CA . LEU A 1 70 ? -4.803 1.212 -8.619 1.00 90.69 70 LEU A CA 1
ATOM 513 C C . LEU A 1 70 ? -6.314 1.306 -8.881 1.00 90.69 70 LEU A C 1
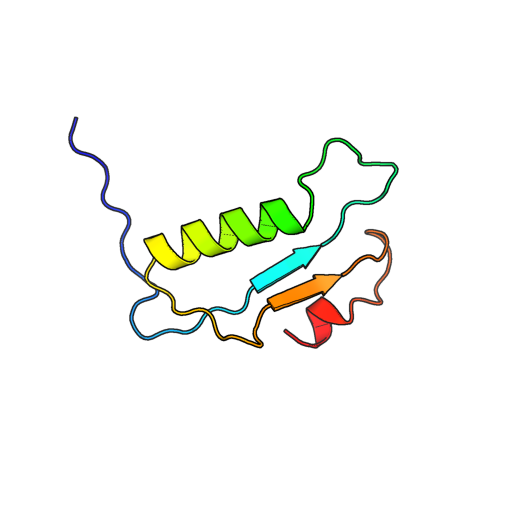ATOM 515 O O . LEU A 1 70 ? -7.016 1.955 -8.123 1.00 90.69 70 LEU A O 1
ATOM 519 N N . THR A 1 71 ? -6.804 0.715 -9.972 1.00 90.94 71 THR A N 1
ATOM 520 C CA . THR A 1 71 ? -8.233 0.737 -10.334 1.00 90.94 71 THR A CA 1
ATOM 521 C C . THR A 1 71 ? -9.053 -0.225 -9.474 1.00 90.94 71 THR A C 1
ATOM 523 O O . THR A 1 71 ? -10.242 -0.000 -9.273 1.00 90.94 71 THR A O 1
ATOM 526 N N . ALA A 1 72 ? -8.436 -1.315 -9.013 1.00 89.50 72 ALA A N 1
ATOM 527 C CA . ALA A 1 72 ? -9.069 -2.296 -8.137 1.00 89.50 72 ALA A CA 1
ATOM 528 C C . ALA A 1 72 ? -9.102 -1.865 -6.658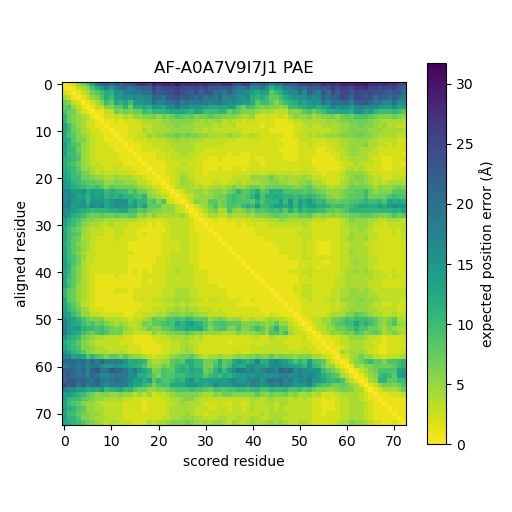 1.00 89.50 72 ALA A C 1
ATOM 530 O O . ALA A 1 72 ? -9.923 -2.391 -5.908 1.00 89.50 72 ALA A O 1
ATOM 531 N N . LEU A 1 73 ? -8.215 -0.942 -6.265 1.00 88.69 73 LEU A N 1
ATOM 532 C CA . LEU A 1 73 ? -8.180 -0.295 -4.950 1.00 88.69 73 LEU A CA 1
ATOM 533 C C . LEU A 1 73 ? -9.385 0.635 -4.740 1.00 88.69 73 LEU A C 1
ATOM 535 O O . LEU A 1 73 ? -9.965 0.571 -3.633 1.00 88.69 73 LEU A O 1
#

Sequence (73 aa):
MEPVRVPRVGVGHTAALYARTPEPSDHLRTPAEEQLAACRGLAAELGYTIGEDTTFTDTSPASTLARPGLTAL

Radius of gyration: 14.76 Å; Cα contacts (8 Å, |Δi|>4): 103; chains: 1; bounding box: 29×22×45 Å

Nearest PDB structures (foldseek):
  2h0a-assembly1_A  TM=5.290E-01  e=2.339E+00  Thermus thermophilus
  3p4u-assembly2_C  TM=3.953E-01  e=1.201E+00  Homo sapiens
  3p45-assembly4_O  TM=3.254E-01  e=1.051E+00  Homo sapiens
  5lva-assembly2_B  TM=4.645E-01  e=5.947E+00  Bacillus subtilis
  7jl7-assembly1_B  TM=3.423E-01  e=3.053E+00  Danio rerio